Protein AF-A0A0F9XW32-F1 (afdb_monomer)

Secondary structure (DSSP, 8-state):
-----HHHHHHHHHHHHHHHHHHHHHHHHHHHHHHHHHHHHHHHHHHHHHHHH-TTTT--HHHHHHHHHHHHHHHHHHIIIIIHHHSSHHHHHHHHHHHHHHHHHHHHHHHHHHHHHHSS-------------

pLDDT: mean 72.63, std 11.25, range [41.12, 90.44]

Organism: NCBI:txid412755

Radius of gyration: 33.76 Å; Cα contacts (8 Å, |Δi|>4): 22; chains: 1; bounding box: 73×35×110 Å

Structure (mmCIF, N/CA/C/O backbone):
data_AF-A0A0F9XW32-F1
#
_entry.id   AF-A0A0F9XW32-F1
#
loop_
_atom_site.group_PDB
_atom_site.id
_atom_site.type_symbol
_atom_site.label_atom_id
_atom_site.label_alt_id
_atom_site.label_comp_id
_atom_site.label_asym_id
_atom_site.label_entity_id
_atom_site.label_seq_id
_atom_site.pdbx_PDB_ins_code
_atom_site.Cartn_x
_atom_site.Cartn_y
_atom_site.Cartn_z
_atom_site.occupancy
_atom_site.B_iso_or_equiv
_atom_site.auth_seq_id
_atom_site.auth_comp_id
_atom_site.auth_asym_id
_atom_site.auth_atom_id
_atom_site.pdbx_PDB_model_num
ATOM 1 N N . MET A 1 1 ? -41.752 26.031 8.077 1.00 42.25 1 MET A N 1
ATOM 2 C CA . MET A 1 1 ? -41.279 25.087 9.115 1.00 42.25 1 MET A CA 1
ATOM 3 C C . MET A 1 1 ? -40.324 24.088 8.472 1.00 42.25 1 MET A C 1
ATOM 5 O O . MET A 1 1 ? -40.770 23.278 7.675 1.00 42.25 1 MET A O 1
ATOM 9 N N . PHE A 1 2 ? -39.023 24.165 8.766 1.00 60.47 2 PHE A N 1
ATOM 10 C CA . PHE A 1 2 ? -38.031 23.187 8.301 1.00 60.47 2 PHE A CA 1
ATOM 11 C C . PHE A 1 2 ? -37.791 22.152 9.398 1.00 60.47 2 PHE A C 1
ATOM 13 O O . PHE A 1 2 ? -36.971 22.357 10.291 1.00 60.47 2 PHE A O 1
ATOM 20 N N . SER A 1 3 ? -38.522 21.041 9.340 1.00 61.03 3 SER A N 1
ATOM 21 C CA . SER A 1 3 ? -38.246 19.893 10.198 1.00 61.03 3 SER A CA 1
ATOM 22 C C . SER A 1 3 ? -37.058 19.130 9.604 1.00 61.03 3 SER A C 1
ATOM 24 O O . SER A 1 3 ? -37.210 18.346 8.670 1.00 61.03 3 SER A O 1
ATOM 26 N N . LYS A 1 4 ? -35.838 19.425 10.072 1.00 59.16 4 LYS A N 1
ATOM 27 C CA . LYS A 1 4 ? -34.640 18.658 9.697 1.00 59.16 4 LYS A CA 1
ATOM 28 C C . LYS A 1 4 ? -34.742 17.268 10.326 1.00 59.16 4 LYS A C 1
ATOM 30 O O . LYS A 1 4 ? -34.543 17.109 11.530 1.00 59.16 4 LYS A O 1
ATOM 35 N N . ASN A 1 5 ? -35.064 16.273 9.506 1.00 57.41 5 ASN A N 1
ATOM 36 C CA . ASN A 1 5 ? -35.024 14.869 9.888 1.00 57.41 5 ASN A CA 1
ATOM 37 C C . ASN A 1 5 ? -33.563 14.480 10.179 1.00 57.41 5 ASN A C 1
ATOM 39 O O . ASN A 1 5 ? -32.713 14.541 9.301 1.00 57.41 5 ASN A O 1
ATOM 43 N N . LYS A 1 6 ? -33.254 14.139 11.433 1.00 57.28 6 LYS A N 1
ATOM 44 C CA . LYS A 1 6 ? -31.892 13.816 11.896 1.00 57.28 6 LYS A CA 1
ATOM 45 C C . LYS A 1 6 ? -31.495 12.360 11.598 1.00 57.28 6 LYS A C 1
ATOM 47 O O . LYS A 1 6 ? -30.333 11.997 11.755 1.00 57.28 6 LYS A O 1
ATOM 52 N N . ASN A 1 7 ? -32.449 11.522 11.177 1.00 59.78 7 ASN A N 1
ATOM 53 C CA . ASN A 1 7 ? -32.191 10.122 10.827 1.00 59.78 7 ASN A CA 1
ATOM 54 C C . ASN A 1 7 ? -31.639 9.961 9.407 1.00 59.78 7 ASN A C 1
ATOM 56 O O . ASN A 1 7 ? -30.858 9.042 9.178 1.00 59.78 7 ASN A O 1
ATOM 60 N N . THR A 1 8 ? -31.959 10.872 8.480 1.00 59.69 8 THR A N 1
ATOM 61 C CA . THR A 1 8 ? -31.375 10.844 7.129 1.00 59.69 8 THR A CA 1
ATOM 62 C C . THR A 1 8 ? -29.868 11.067 7.175 1.00 59.69 8 THR A C 1
ATOM 64 O O . THR A 1 8 ? -29.148 10.330 6.524 1.00 59.69 8 THR A O 1
ATOM 67 N N . SER A 1 9 ? -29.363 11.975 8.020 1.00 62.56 9 SER A N 1
ATOM 68 C CA . SER A 1 9 ? -27.917 12.217 8.133 1.00 62.56 9 SER A CA 1
ATOM 69 C C . SER A 1 9 ? -27.132 11.041 8.719 1.00 62.56 9 SER A C 1
ATOM 71 O O . SER A 1 9 ? -25.965 10.886 8.390 1.00 62.56 9 SER A O 1
ATOM 73 N N . LYS A 1 10 ? -27.739 10.223 9.595 1.00 62.88 10 LYS A N 1
ATOM 74 C CA . LYS A 1 10 ? -27.080 9.027 10.154 1.00 62.88 10 LYS A CA 1
ATOM 75 C C . LYS A 1 10 ? -26.982 7.901 9.124 1.00 62.88 10 LYS A C 1
ATOM 77 O O . LYS A 1 10 ? -25.908 7.332 8.972 1.00 62.88 10 LYS A O 1
ATOM 82 N N . LEU A 1 11 ? -28.080 7.628 8.413 1.00 63.69 11 LEU A N 1
ATOM 83 C CA . LEU A 1 11 ? -28.112 6.658 7.313 1.00 63.69 11 LEU A CA 1
ATOM 84 C C . LEU A 1 11 ? -27.145 7.055 6.188 1.00 63.69 11 LEU A C 1
ATOM 86 O O . LEU A 1 11 ? -26.404 6.213 5.691 1.00 63.69 11 LEU A O 1
ATOM 90 N N . ASP A 1 12 ? -27.098 8.344 5.851 1.00 70.38 12 ASP A N 1
ATOM 91 C CA . ASP A 1 12 ? -26.214 8.877 4.811 1.00 70.38 12 ASP A CA 1
ATOM 92 C C . ASP A 1 12 ? -24.730 8.778 5.213 1.00 70.38 12 ASP A C 1
ATOM 94 O O . ASP A 1 12 ? -23.892 8.423 4.387 1.00 70.38 12 ASP A O 1
ATOM 98 N N . LEU A 1 13 ? -24.398 8.979 6.501 1.00 73.69 13 LEU A N 1
ATOM 99 C CA . LEU A 1 13 ? -23.035 8.790 7.023 1.00 73.69 13 LEU A CA 1
ATOM 100 C C . LEU 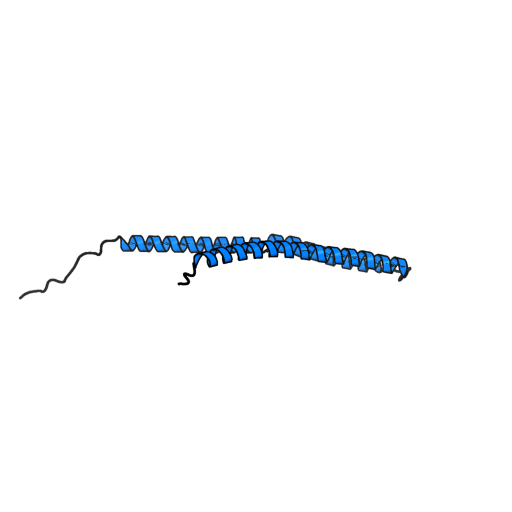A 1 13 ? -22.574 7.331 6.914 1.00 73.69 13 LEU A C 1
ATOM 102 O O . LEU A 1 13 ? -21.451 7.060 6.491 1.00 73.69 13 LEU A O 1
ATOM 106 N N . GLU A 1 14 ? -23.447 6.394 7.284 1.00 70.06 14 GLU A N 1
ATOM 107 C CA . GLU A 1 14 ? -23.152 4.960 7.266 1.00 70.06 14 GLU A CA 1
ATOM 108 C C . GLU A 1 14 ? -22.983 4.452 5.822 1.00 70.06 14 GLU A C 1
ATOM 110 O O . GLU A 1 14 ? -22.042 3.716 5.512 1.00 70.06 14 GLU A O 1
ATOM 115 N N . GLN A 1 15 ? -23.820 4.928 4.893 1.00 66.31 15 GLN A N 1
ATOM 116 C CA . GLN A 1 15 ? -23.668 4.655 3.460 1.00 66.31 15 GLN A CA 1
ATOM 117 C C . GLN A 1 15 ? -22.390 5.277 2.882 1.00 66.31 15 GLN A C 1
ATOM 119 O O . GLN A 1 15 ? -21.685 4.620 2.108 1.00 66.31 15 GLN A O 1
ATOM 124 N N . HIS A 1 16 ? -22.051 6.504 3.284 1.00 71.56 16 HIS A N 1
ATOM 125 C CA . HIS A 1 16 ? -20.799 7.155 2.902 1.00 71.56 16 HIS A CA 1
ATOM 126 C C . HIS A 1 16 ? -19.579 6.349 3.353 1.00 71.56 16 HIS A C 1
ATOM 128 O O . HIS A 1 16 ? -18.678 6.110 2.546 1.00 71.56 16 HIS A O 1
ATOM 134 N N . GLU A 1 17 ? -19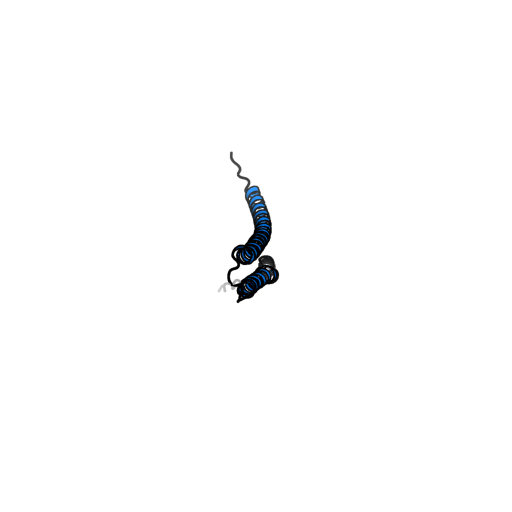.557 5.866 4.597 1.00 72.44 17 GLU A N 1
ATOM 135 C CA . GLU A 1 17 ? -18.464 5.026 5.091 1.00 72.44 17 GLU A CA 1
ATOM 136 C C . GLU A 1 17 ? -18.359 3.712 4.307 1.00 72.44 17 GLU A C 1
ATOM 138 O O . GLU A 1 17 ? -17.258 3.305 3.919 1.00 72.44 17 GLU A O 1
ATOM 143 N N . LEU A 1 18 ? -19.476 3.039 4.020 1.00 72.75 18 LEU A N 1
ATOM 144 C CA . LEU A 1 18 ? -19.479 1.806 3.223 1.00 72.75 18 LEU A CA 1
ATOM 145 C C . LEU A 1 18 ? -18.900 2.032 1.817 1.00 72.75 18 LEU A C 1
ATOM 147 O O . LEU A 1 18 ? -18.052 1.251 1.364 1.00 72.75 18 LEU A O 1
ATOM 151 N N . LEU A 1 19 ? -19.286 3.127 1.157 1.00 74.75 19 LEU A N 1
ATOM 152 C CA . LEU A 1 19 ? -18.764 3.510 -0.157 1.00 74.75 19 LEU A CA 1
ATOM 153 C C . LEU A 1 19 ? -17.277 3.871 -0.102 1.00 74.75 19 LEU A C 1
ATOM 155 O O . LEU A 1 19 ? -16.499 3.419 -0.948 1.00 74.75 19 LEU A O 1
ATOM 159 N N . GLU A 1 20 ? -16.845 4.631 0.902 1.00 74.69 20 GLU A N 1
ATOM 160 C CA . GLU A 1 20 ? -15.446 5.034 1.044 1.00 74.69 20 GLU A CA 1
ATOM 161 C C . GLU A 1 20 ? -14.535 3.816 1.274 1.00 74.69 20 GLU A C 1
ATOM 163 O O . GLU A 1 20 ? -13.427 3.722 0.731 1.00 74.69 20 GLU A O 1
ATOM 1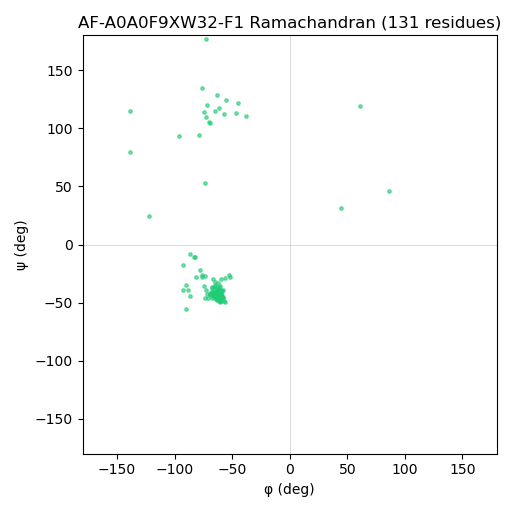68 N N . ASN A 1 21 ? -15.033 2.826 2.014 1.00 72.12 21 ASN A N 1
ATOM 169 C CA . ASN A 1 21 ? -14.348 1.559 2.247 1.00 72.12 21 ASN A CA 1
ATOM 170 C C . ASN A 1 21 ? -14.267 0.694 0.985 1.00 72.12 21 ASN A C 1
ATOM 172 O O . ASN A 1 21 ? -13.201 0.144 0.682 1.00 72.12 21 ASN A O 1
ATOM 176 N N . ALA A 1 22 ? -15.347 0.621 0.204 1.00 73.00 22 ALA A N 1
ATOM 177 C CA . ALA A 1 22 ? -15.331 -0.040 -1.098 1.00 73.00 22 ALA A CA 1
ATOM 178 C C . ALA A 1 22 ? -14.309 0.623 -2.043 1.00 73.00 22 ALA A C 1
ATOM 180 O O . ALA A 1 22 ? -13.486 -0.057 -2.665 1.00 73.00 22 ALA A O 1
ATOM 181 N N . GLN A 1 23 ? -14.271 1.958 -2.077 1.00 72.38 23 GLN A N 1
ATOM 182 C CA . GLN A 1 23 ? -13.306 2.714 -2.875 1.00 72.38 23 GLN A CA 1
ATOM 183 C C . GLN A 1 23 ? -11.856 2.528 -2.408 1.00 72.38 23 GLN A C 1
ATOM 185 O O . GLN A 1 23 ? -10.947 2.482 -3.245 1.00 72.38 23 GLN A O 1
ATOM 190 N N . LYS A 1 24 ? -11.602 2.422 -1.098 1.00 71.94 24 LYS A N 1
ATOM 191 C CA . LYS A 1 24 ? -10.261 2.140 -0.551 1.00 71.94 24 LYS A CA 1
ATOM 192 C C . LYS A 1 24 ? -9.743 0.785 -1.033 1.00 71.94 24 LYS A C 1
ATOM 194 O O . LYS A 1 24 ? -8.618 0.716 -1.534 1.00 71.94 24 LYS A O 1
ATOM 199 N N . ARG A 1 25 ? -10.585 -0.256 -1.017 1.00 68.81 25 ARG A N 1
ATOM 200 C CA . ARG A 1 25 ? -10.226 -1.585 -1.549 1.00 68.81 25 ARG A CA 1
ATOM 201 C C . ARG A 1 25 ? -9.901 -1.552 -3.046 1.00 68.81 25 ARG A C 1
ATOM 203 O O . ARG A 1 25 ? -8.949 -2.196 -3.485 1.00 68.81 25 ARG A O 1
ATOM 210 N N . VAL A 1 26 ? -10.644 -0.773 -3.836 1.00 73.62 26 VAL A N 1
ATOM 211 C CA . VAL A 1 26 ? -10.380 -0.615 -5.279 1.00 73.62 26 VAL A CA 1
ATOM 212 C C . VAL A 1 26 ? -9.079 0.157 -5.536 1.00 73.62 26 VAL A C 1
ATOM 214 O O . VAL A 1 26 ? -8.278 -0.253 -6.379 1.00 73.62 26 VAL A O 1
ATOM 217 N N . ARG A 1 27 ? -8.814 1.236 -4.786 1.00 70.81 27 ARG A N 1
ATOM 218 C CA . ARG A 1 27 ? -7.577 2.029 -4.915 1.00 70.81 27 ARG A CA 1
ATOM 219 C C . ARG A 1 27 ? -6.321 1.222 -4.587 1.00 70.81 27 ARG A C 1
ATOM 221 O O . ARG A 1 27 ? -5.320 1.358 -5.289 1.00 70.81 27 ARG A O 1
ATOM 228 N N . GLN A 1 28 ? -6.381 0.352 -3.581 1.00 66.38 28 GLN A N 1
ATOM 229 C CA . GLN A 1 28 ? -5.266 -0.535 -3.235 1.00 66.38 28 GLN A CA 1
ATOM 230 C C . GLN A 1 28 ? -4.940 -1.521 -4.363 1.00 66.38 28 GLN A C 1
ATOM 232 O O . GLN A 1 28 ? -3.774 -1.647 -4.740 1.00 66.38 28 GLN A O 1
ATOM 237 N N . LYS A 1 29 ? -5.959 -2.145 -4.971 1.00 69.44 29 LYS A N 1
ATOM 238 C CA . LYS A 1 29 ? -5.770 -3.009 -6.149 1.00 69.44 29 LYS A CA 1
ATOM 239 C C . LYS A 1 29 ? -5.158 -2.227 -7.311 1.00 69.44 29 LYS A C 1
ATOM 241 O O . LYS A 1 29 ? -4.178 -2.668 -7.900 1.00 69.44 29 LYS A O 1
ATOM 246 N N . LYS A 1 30 ? -5.680 -1.030 -7.597 1.00 72.81 30 LYS A N 1
ATOM 247 C CA . LYS A 1 30 ? -5.205 -0.181 -8.701 1.00 72.81 30 LYS A CA 1
ATOM 248 C C . LYS A 1 30 ? -3.728 0.204 -8.550 1.00 72.81 30 LYS A C 1
ATOM 250 O O . LYS A 1 30 ? -2.987 0.140 -9.525 1.00 72.81 30 LYS A O 1
ATOM 255 N N . ARG A 1 31 ? -3.280 0.529 -7.331 1.00 72.94 31 ARG A N 1
ATOM 256 C CA . ARG A 1 31 ? -1.879 0.881 -7.048 1.00 72.94 31 ARG A CA 1
ATOM 257 C C . ARG A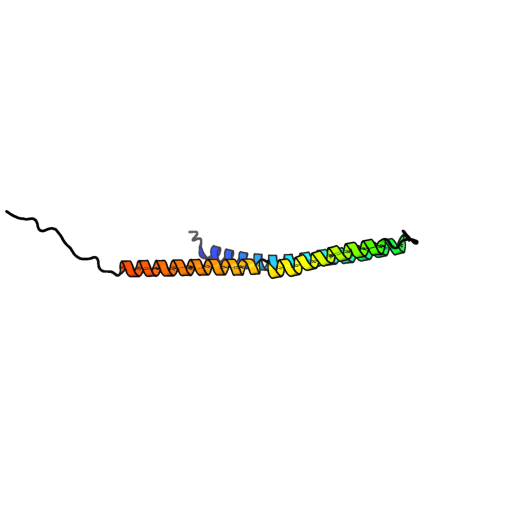 1 31 ? -0.910 -0.269 -7.348 1.00 72.94 31 ARG A C 1
ATOM 259 O O . ARG A 1 31 ? 0.161 -0.000 -7.885 1.00 72.94 31 ARG A O 1
ATOM 266 N N . LEU A 1 32 ? -1.289 -1.517 -7.058 1.00 71.50 32 LEU A N 1
ATOM 267 C CA . LEU A 1 32 ? -0.491 -2.699 -7.413 1.00 71.50 32 LEU A CA 1
ATOM 268 C C . LEU A 1 32 ? -0.319 -2.811 -8.938 1.00 71.50 32 LEU A C 1
ATOM 270 O O . LEU A 1 32 ? 0.801 -2.947 -9.424 1.00 71.50 32 LEU A O 1
ATOM 274 N N . TYR A 1 33 ? -1.416 -2.686 -9.693 1.00 74.94 33 TYR A N 1
ATOM 275 C CA . TYR A 1 33 ? -1.371 -2.758 -11.158 1.00 74.94 33 TYR A CA 1
ATOM 276 C C . TYR A 1 33 ? -0.524 -1.641 -11.771 1.00 74.94 33 TYR A C 1
ATOM 278 O O . TYR A 1 33 ? 0.228 -1.901 -12.704 1.00 74.94 33 TYR A O 1
ATOM 286 N N . THR A 1 34 ? -0.580 -0.419 -11.236 1.00 76.94 34 THR A N 1
ATOM 287 C CA . THR A 1 34 ? 0.275 0.679 -11.715 1.00 76.94 34 THR A CA 1
ATOM 288 C C . THR A 1 34 ? 1.762 0.351 -11.568 1.00 76.94 34 THR A C 1
ATOM 290 O O . THR A 1 34 ? 2.517 0.555 -12.513 1.00 76.94 34 THR A O 1
ATOM 293 N N . HIS A 1 35 ? 2.187 -0.204 -10.428 1.00 78.88 35 HIS A N 1
ATOM 294 C CA . HIS A 1 35 ? 3.592 -0.580 -10.224 1.00 78.88 35 HIS A CA 1
ATOM 295 C C . HIS A 1 35 ? 4.006 -1.747 -11.127 1.00 78.88 35 HIS A C 1
ATOM 297 O O . HIS A 1 35 ? 5.108 -1.732 -11.668 1.00 78.88 35 HIS A O 1
ATOM 303 N N . PHE A 1 36 ? 3.112 -2.715 -11.354 1.00 79.38 36 PHE A N 1
ATOM 304 C CA . PHE A 1 36 ? 3.345 -3.794 -12.315 1.00 79.38 36 PHE A CA 1
ATOM 305 C C . PHE A 1 36 ? 3.549 -3.269 -13.739 1.00 79.38 36 PHE A C 1
ATOM 307 O O . PHE A 1 36 ? 4.505 -3.660 -14.399 1.00 79.38 36 PHE A O 1
ATOM 314 N N . VAL A 1 37 ? 2.701 -2.343 -14.197 1.00 82.69 37 VAL A N 1
ATOM 315 C CA . VAL A 1 37 ? 2.818 -1.740 -15.534 1.00 82.69 37 VAL A CA 1
ATOM 316 C C . VAL A 1 37 ? 4.123 -0.953 -15.670 1.00 82.69 37 VAL A C 1
ATOM 318 O O . VAL A 1 37 ? 4.826 -1.120 -16.662 1.00 82.69 37 VAL A O 1
ATOM 321 N N . VAL A 1 38 ? 4.498 -0.153 -14.666 1.00 82.00 38 VAL A N 1
ATOM 322 C CA . VAL A 1 38 ? 5.779 0.579 -14.663 1.00 82.00 38 VAL A CA 1
ATOM 323 C C . VAL A 1 38 ? 6.972 -0.382 -14.682 1.00 82.00 38 VAL A C 1
ATOM 325 O O . VAL A 1 38 ? 7.928 -0.146 -15.417 1.00 82.00 38 VAL A O 1
ATOM 328 N N . PHE A 1 39 ? 6.912 -1.486 -13.932 1.00 81.19 39 PHE A N 1
ATOM 329 C CA . PHE A 1 39 ? 7.945 -2.524 -13.956 1.00 81.19 39 PHE A CA 1
ATOM 330 C C . PHE A 1 39 ? 8.082 -3.166 -15.343 1.00 81.19 39 PHE A C 1
ATOM 332 O O . PHE A 1 39 ? 9.195 -3.303 -15.848 1.00 81.19 39 PHE A O 1
ATOM 339 N N . LEU A 1 40 ? 6.958 -3.502 -15.980 1.00 83.00 40 LEU A N 1
ATOM 340 C CA . LEU A 1 40 ? 6.919 -4.107 -17.313 1.00 83.00 40 LEU A CA 1
ATOM 341 C C . LEU A 1 40 ? 7.503 -3.160 -18.370 1.00 83.00 40 LEU A C 1
ATOM 343 O O . LEU A 1 40 ? 8.380 -3.553 -19.137 1.00 83.00 40 LEU A O 1
ATOM 347 N N . VAL A 1 41 ? 7.084 -1.892 -18.354 1.00 86.56 41 VAL A N 1
ATOM 348 C CA . VAL A 1 41 ? 7.607 -0.855 -19.255 1.00 86.56 41 VAL A CA 1
ATOM 349 C C . VAL A 1 41 ? 9.101 -0.624 -19.014 1.00 86.56 41 VAL A C 1
ATOM 351 O O . VAL A 1 41 ? 9.868 -0.599 -19.973 1.00 86.56 41 VAL A O 1
ATOM 354 N N . GLY A 1 42 ? 9.542 -0.526 -17.756 1.00 82.25 42 GLY A N 1
ATOM 355 C CA . GLY A 1 42 ? 10.957 -0.358 -17.408 1.00 82.25 42 GLY A CA 1
ATOM 356 C C . GLY A 1 42 ? 11.829 -1.544 -17.834 1.00 82.25 42 GLY A C 1
ATOM 357 O O . GLY A 1 42 ? 12.928 -1.347 -18.351 1.00 82.25 42 GLY A O 1
ATOM 358 N N . SER A 1 43 ? 11.323 -2.773 -17.695 1.00 78.12 43 SER A N 1
ATOM 359 C CA . SER A 1 43 ? 12.011 -3.986 -18.149 1.00 78.12 43 SER A CA 1
ATOM 360 C C . SER A 1 43 ? 12.181 -4.007 -19.672 1.00 78.12 43 SER A C 1
ATOM 362 O O . SER A 1 43 ? 13.287 -4.232 -20.166 1.00 78.12 43 SER A O 1
ATOM 364 N N . VAL A 1 44 ? 11.123 -3.684 -20.424 1.00 83.06 44 VAL A N 1
ATOM 365 C CA . VAL A 1 44 ? 11.191 -3.566 -21.891 1.00 83.06 44 VAL A CA 1
ATOM 366 C C . VAL A 1 44 ? 12.167 -2.460 -22.306 1.00 83.06 44 VAL A C 1
ATOM 368 O O . VAL A 1 44 ? 12.965 -2.663 -23.221 1.00 83.06 44 VAL A O 1
ATOM 371 N N . PHE A 1 45 ? 12.167 -1.321 -21.609 1.00 83.75 45 PHE A N 1
ATOM 372 C CA . PHE A 1 45 ? 13.074 -0.206 -21.889 1.00 83.75 45 PHE A CA 1
ATOM 373 C C . PHE A 1 45 ? 14.551 -0.581 -21.678 1.00 83.75 45 PHE A C 1
ATOM 375 O O . PHE A 1 45 ? 15.389 -0.271 -22.523 1.00 83.75 45 PHE A O 1
ATOM 382 N N . LEU A 1 46 ? 14.869 -1.319 -20.608 1.00 77.50 46 LEU A N 1
ATOM 383 C CA . LEU A 1 46 ? 16.218 -1.844 -20.344 1.00 77.50 46 LEU A CA 1
ATOM 384 C C . LEU A 1 46 ? 16.700 -2.797 -21.448 1.00 77.50 46 LEU A C 1
ATOM 386 O O . LEU A 1 46 ? 17.845 -2.703 -21.895 1.00 77.50 46 LEU A O 1
ATOM 390 N N . VAL A 1 47 ? 15.826 -3.689 -21.924 1.00 75.88 47 VAL A N 1
ATOM 391 C CA . VAL A 1 47 ? 16.145 -4.611 -23.027 1.00 75.88 47 VAL A CA 1
ATOM 392 C C . VAL A 1 47 ? 16.362 -3.851 -24.337 1.00 75.88 47 VAL A C 1
ATOM 394 O O . VAL A 1 47 ? 17.307 -4.153 -25.070 1.00 75.88 47 VAL A O 1
ATOM 397 N N . LEU A 1 48 ? 15.524 -2.851 -24.628 1.00 79.75 48 LEU A N 1
ATOM 398 C CA . LEU A 1 48 ? 15.658 -2.009 -25.819 1.00 79.75 48 LEU A CA 1
ATOM 399 C C . LEU A 1 48 ? 16.963 -1.212 -25.806 1.00 79.75 48 LEU A C 1
ATOM 401 O O . LEU A 1 48 ? 17.660 -1.207 -26.818 1.00 79.75 48 LEU A O 1
ATOM 405 N N . ILE A 1 49 ? 17.329 -0.607 -24.670 1.00 76.19 49 ILE A N 1
ATOM 406 C CA . ILE A 1 49 ? 18.606 0.101 -24.519 1.00 76.19 49 ILE A CA 1
ATOM 407 C C . ILE A 1 49 ? 19.771 -0.837 -24.830 1.00 76.19 49 ILE A C 1
ATOM 409 O O . ILE A 1 49 ? 20.626 -0.505 -25.647 1.00 76.19 49 ILE A O 1
ATOM 413 N N . ASN A 1 50 ? 19.779 -2.033 -24.245 1.00 71.88 50 ASN A N 1
ATOM 414 C CA . ASN A 1 50 ? 20.866 -2.980 -24.463 1.00 71.88 50 ASN A CA 1
ATOM 415 C C . ASN A 1 50 ? 20.951 -3.448 -25.932 1.00 71.88 50 ASN A C 1
ATOM 417 O O . ASN A 1 50 ? 22.034 -3.509 -26.515 1.00 71.88 50 ASN A O 1
ATOM 421 N N . LYS A 1 51 ? 19.803 -3.722 -26.568 1.00 70.19 51 LYS A N 1
ATOM 422 C CA . LYS A 1 51 ? 19.742 -4.224 -27.950 1.00 70.19 51 LYS A CA 1
ATOM 423 C C . LYS A 1 51 ? 20.041 -3.149 -29.004 1.00 70.19 51 LYS A C 1
ATOM 425 O O . LYS A 1 51 ? 20.647 -3.471 -30.023 1.00 70.19 51 LYS A O 1
ATOM 430 N N . ILE A 1 52 ? 19.615 -1.904 -28.779 1.00 69.12 52 ILE A N 1
ATOM 431 C CA . ILE A 1 52 ? 19.761 -0.795 -29.739 1.00 69.12 52 ILE A CA 1
ATOM 432 C C . ILE A 1 52 ? 21.116 -0.103 -29.581 1.00 69.12 52 ILE A C 1
ATOM 434 O O . ILE A 1 52 ? 21.780 0.154 -30.581 1.00 69.12 52 ILE A O 1
ATOM 438 N N . LEU A 1 53 ? 21.550 0.176 -28.347 1.00 66.75 53 LEU A N 1
ATOM 439 C CA . LEU A 1 53 ? 22.791 0.919 -28.101 1.00 66.75 53 LEU A CA 1
ATOM 440 C C . LEU A 1 53 ? 24.041 0.027 -28.058 1.00 66.75 53 LEU A C 1
ATOM 442 O O . LEU A 1 53 ? 25.140 0.569 -27.995 1.00 66.75 53 LEU A O 1
ATOM 446 N N . LYS A 1 54 ? 23.900 -1.314 -28.082 1.00 64.75 54 LYS A N 1
ATOM 447 C CA . LYS A 1 54 ? 25.006 -2.296 -27.949 1.00 64.75 54 LYS A CA 1
ATOM 448 C C . LYS A 1 54 ? 25.993 -1.945 -26.822 1.00 64.75 54 LYS A C 1
ATOM 450 O O . LYS A 1 54 ? 27.191 -2.208 -26.912 1.00 64.75 54 LYS A O 1
ATOM 455 N N . TYR A 1 55 ? 25.493 -1.314 -25.764 1.00 58.91 55 TYR A N 1
ATOM 456 C CA . TYR A 1 55 ? 26.320 -0.795 -24.686 1.00 58.91 55 TYR A CA 1
ATOM 457 C C . TYR A 1 55 ? 26.804 -1.973 -23.833 1.00 58.91 55 TYR A C 1
ATOM 459 O O . TYR A 1 55 ? 25.992 -2.634 -23.191 1.00 58.91 55 TYR A O 1
ATOM 467 N N . GLY A 1 56 ? 28.112 -2.245 -23.829 1.00 56.28 56 GLY A N 1
ATOM 468 C CA . GLY A 1 56 ? 28.702 -3.335 -23.043 1.00 56.28 56 GLY A CA 1
ATOM 469 C C . GLY A 1 56 ? 28.706 -4.706 -23.731 1.00 56.28 56 GLY A C 1
ATOM 470 O O . GLY A 1 56 ? 28.385 -5.699 -23.091 1.00 56.28 56 GLY A O 1
ATOM 471 N N . GLN A 1 57 ? 29.101 -4.792 -25.009 1.00 58.31 57 GLN A N 1
ATOM 472 C CA . GLN A 1 57 ? 29.288 -6.080 -25.709 1.00 58.31 57 GLN A CA 1
ATOM 473 C C . GLN A 1 57 ? 30.209 -7.076 -24.978 1.00 58.31 57 GLN A C 1
ATOM 475 O O . GLN A 1 57 ? 30.049 -8.278 -25.161 1.00 58.31 57 GLN A O 1
ATOM 480 N N . GLU A 1 58 ? 31.135 -6.598 -24.144 1.00 63.12 58 GLU A N 1
ATOM 481 C CA . GLU A 1 58 ? 32.043 -7.453 -23.365 1.00 63.12 58 GLU A CA 1
ATOM 482 C C . GLU A 1 58 ? 31.523 -7.779 -21.955 1.00 63.12 58 GLU A C 1
ATOM 484 O O . GLU A 1 58 ? 31.980 -8.733 -21.330 1.00 63.12 58 GLU A O 1
ATOM 489 N N . TYR A 1 59 ? 30.555 -7.014 -21.436 1.00 65.38 59 TYR A N 1
ATOM 490 C CA . TYR A 1 59 ? 30.075 -7.168 -20.064 1.00 65.38 59 TYR A CA 1
ATOM 491 C C . TYR A 1 59 ? 28.554 -7.043 -19.988 1.00 65.38 59 TYR A C 1
ATOM 493 O O . TYR A 1 59 ? 27.984 -5.975 -20.203 1.00 65.38 59 TYR A O 1
ATOM 501 N N . ASN A 1 60 ? 27.894 -8.138 -19.607 1.00 72.31 60 ASN A N 1
ATOM 502 C CA . ASN A 1 60 ? 26.437 -8.268 -19.522 1.00 72.31 60 ASN A CA 1
ATOM 503 C C . ASN A 1 60 ? 25.827 -7.511 -18.318 1.00 72.31 60 ASN A C 1
ATOM 505 O O . ASN A 1 60 ? 25.076 -8.078 -17.523 1.00 72.31 60 ASN A O 1
ATOM 509 N N . TRP A 1 61 ? 26.129 -6.221 -18.163 1.00 76.00 61 TRP A N 1
ATOM 510 C CA . TRP A 1 61 ? 25.654 -5.369 -17.063 1.00 76.00 61 TRP A CA 1
ATOM 511 C C . TRP A 1 61 ? 24.121 -5.324 -16.954 1.00 76.00 61 TRP A C 1
ATOM 513 O O . TRP A 1 61 ? 23.575 -5.185 -15.860 1.00 76.00 61 TRP A O 1
ATOM 523 N N . PHE A 1 62 ? 23.415 -5.507 -18.074 1.00 74.56 62 PHE A N 1
ATOM 524 C CA . PHE A 1 62 ? 21.956 -5.565 -18.111 1.00 74.56 62 PHE A CA 1
ATOM 525 C C . PHE A 1 62 ? 21.388 -6.709 -17.254 1.00 74.56 62 PHE A C 1
ATOM 527 O O . PHE A 1 62 ? 20.291 -6.570 -16.721 1.00 74.56 62 PHE A O 1
ATOM 534 N N . ILE A 1 63 ? 22.122 -7.818 -17.083 1.00 77.44 63 ILE A N 1
A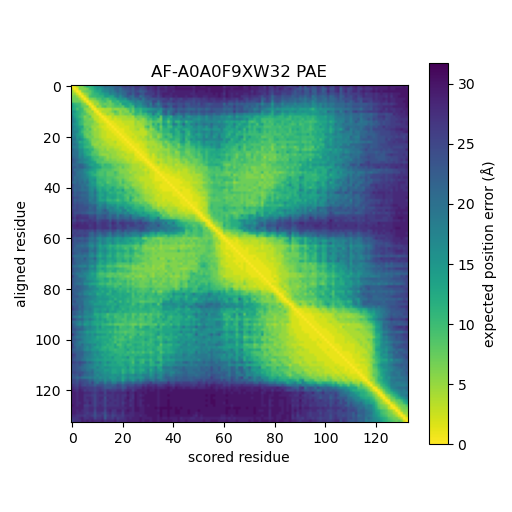TOM 535 C CA . ILE A 1 63 ? 21.701 -8.942 -16.233 1.00 77.44 63 ILE A CA 1
ATOM 536 C C . ILE A 1 63 ? 21.642 -8.484 -14.780 1.00 77.44 63 ILE A C 1
ATOM 538 O O . ILE A 1 63 ? 20.664 -8.761 -14.091 1.00 77.44 63 ILE A O 1
ATOM 542 N N . TRP A 1 64 ? 22.643 -7.729 -14.327 1.00 81.62 64 TRP A N 1
ATOM 543 C CA . TRP A 1 64 ? 22.660 -7.152 -12.985 1.00 81.62 64 TRP A CA 1
ATOM 544 C C . TRP A 1 64 ? 21.556 -6.113 -12.801 1.00 81.62 64 TRP A C 1
ATOM 546 O O . TRP A 1 64 ? 20.865 -6.138 -11.783 1.00 81.62 64 TRP A O 1
ATOM 556 N N . ALA A 1 65 ? 21.325 -5.264 -13.807 1.00 80.69 65 ALA A N 1
ATOM 557 C CA . ALA A 1 65 ? 20.233 -4.295 -13.784 1.00 80.69 65 ALA A CA 1
ATOM 558 C C . ALA A 1 65 ? 18.863 -4.987 -13.684 1.00 80.69 65 ALA A C 1
ATOM 560 O O . ALA A 1 65 ? 18.079 -4.657 -12.798 1.00 80.69 65 ALA A O 1
ATOM 561 N N . ILE A 1 66 ? 18.593 -5.991 -14.527 1.00 80.19 66 ILE A N 1
ATOM 562 C CA . ILE A 1 66 ? 17.341 -6.763 -14.502 1.00 80.19 66 ILE A CA 1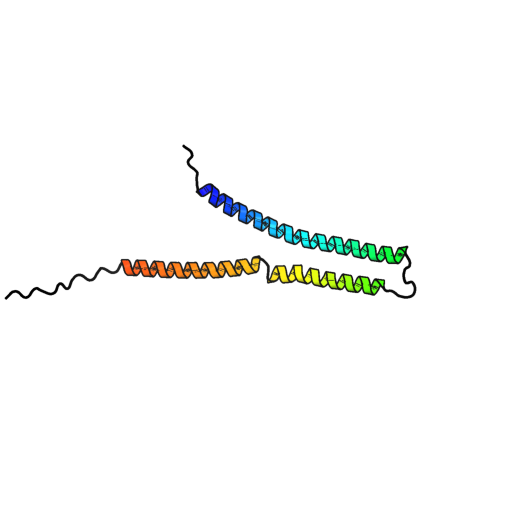
ATOM 563 C C . ILE A 1 66 ? 17.205 -7.542 -13.195 1.00 80.19 66 ILE A C 1
ATOM 565 O O . ILE A 1 66 ? 16.119 -7.562 -12.628 1.00 80.19 66 ILE A O 1
ATOM 569 N N . THR A 1 67 ? 18.281 -8.146 -12.690 1.00 84.31 67 THR A N 1
ATOM 570 C CA . THR A 1 67 ? 18.263 -8.907 -11.430 1.00 84.31 67 THR A CA 1
ATOM 571 C C . THR A 1 67 ? 17.915 -8.002 -10.253 1.00 84.31 67 THR A C 1
ATOM 573 O O . THR A 1 67 ? 17.027 -8.329 -9.467 1.00 84.31 67 THR A O 1
ATOM 576 N N . PHE A 1 68 ? 18.553 -6.832 -10.155 1.00 85.12 68 PHE A N 1
ATOM 577 C CA . PHE A 1 68 ? 18.244 -5.851 -9.116 1.00 85.12 68 PHE A CA 1
ATOM 578 C C . PHE A 1 68 ? 16.806 -5.329 -9.241 1.00 85.12 68 PHE A C 1
ATOM 580 O O . PHE A 1 68 ? 16.076 -5.253 -8.250 1.00 85.12 68 PHE A O 1
ATOM 587 N N . TRP A 1 69 ? 16.360 -5.038 -10.465 1.00 82.12 69 TRP A N 1
ATOM 588 C CA . TRP A 1 69 ? 14.998 -4.571 -10.722 1.00 82.12 69 TRP A CA 1
ATOM 589 C C . TRP A 1 69 ? 13.947 -5.633 -10.378 1.00 82.12 69 TRP A C 1
ATOM 591 O O . TRP A 1 69 ? 12.935 -5.331 -9.745 1.00 82.12 69 TRP A O 1
ATOM 601 N N . ALA A 1 70 ? 14.200 -6.891 -10.747 1.00 82.00 70 ALA A N 1
ATOM 602 C CA . ALA A 1 70 ? 13.350 -8.030 -10.425 1.00 82.00 70 ALA A CA 1
ATOM 603 C C . ALA A 1 70 ? 13.289 -8.270 -8.911 1.00 82.00 70 ALA A C 1
ATOM 605 O O . ALA A 1 70 ? 12.208 -8.510 -8.377 1.00 82.00 70 ALA A O 1
ATOM 606 N N . PHE A 1 71 ? 14.412 -8.135 -8.202 1.00 88.00 71 PHE A N 1
ATOM 607 C CA . PHE A 1 71 ? 14.459 -8.261 -6.747 1.00 88.00 71 PHE A CA 1
ATOM 608 C C . PHE A 1 71 ? 13.588 -7.208 -6.045 1.00 88.00 71 PHE A C 1
ATOM 610 O O . PHE A 1 71 ? 12.751 -7.555 -5.206 1.00 88.00 71 PHE A O 1
ATOM 617 N N . LEU A 1 72 ? 13.707 -5.933 -6.436 1.00 84.19 72 LEU A N 1
ATOM 618 C CA . LEU A 1 72 ? 12.846 -4.864 -5.915 1.00 84.19 72 LEU A CA 1
ATOM 619 C C . LEU A 1 72 ? 11.362 -5.124 -6.205 1.00 84.19 72 LEU A C 1
ATOM 621 O O . LEU A 1 72 ? 10.507 -4.879 -5.351 1.00 84.19 72 LEU A O 1
ATOM 625 N N . PHE A 1 73 ? 11.049 -5.651 -7.389 1.00 81.56 73 PHE A N 1
ATOM 626 C CA . PHE A 1 73 ? 9.681 -5.985 -7.770 1.00 81.56 73 PHE A CA 1
ATOM 627 C C . PHE A 1 73 ? 9.098 -7.128 -6.928 1.00 81.56 73 PHE A C 1
ATOM 629 O O . PHE A 1 73 ? 7.963 -7.026 -6.457 1.00 81.56 73 PHE A O 1
ATOM 636 N N . VAL A 1 74 ? 9.883 -8.176 -6.657 1.00 85.12 74 VAL A N 1
ATOM 637 C CA . VAL A 1 74 ? 9.483 -9.274 -5.764 1.00 85.12 74 VAL A CA 1
ATOM 638 C C . VAL A 1 74 ? 9.207 -8.748 -4.355 1.00 85.12 74 VAL A C 1
ATOM 640 O O . VAL A 1 74 ? 8.133 -9.017 -3.817 1.00 85.12 74 VAL A O 1
ATOM 643 N N . LEU A 1 75 ? 10.099 -7.933 -3.778 1.00 84.44 75 LEU A N 1
ATOM 644 C CA . LEU A 1 75 ? 9.863 -7.315 -2.464 1.00 84.44 75 LEU A CA 1
ATOM 645 C C . LEU A 1 75 ? 8.584 -6.467 -2.443 1.00 84.44 75 LEU A C 1
ATOM 647 O O . LEU A 1 75 ? 7.833 -6.499 -1.465 1.00 84.44 75 LEU A O 1
ATOM 651 N N . HIS A 1 76 ? 8.300 -5.737 -3.523 1.00 80.81 76 HIS A N 1
ATOM 652 C CA . HIS A 1 76 ? 7.079 -4.946 -3.637 1.00 80.81 76 HIS A CA 1
ATOM 653 C C . HIS A 1 76 ? 5.818 -5.821 -3.655 1.00 80.81 76 HIS A C 1
ATOM 655 O O . HIS A 1 76 ? 4.870 -5.531 -2.921 1.00 80.81 76 HIS A O 1
ATOM 661 N N . ILE A 1 77 ? 5.809 -6.905 -4.442 1.00 78.56 77 ILE A N 1
ATOM 662 C CA . ILE A 1 77 ? 4.692 -7.862 -4.460 1.00 78.56 77 ILE A CA 1
ATOM 663 C C . ILE A 1 77 ? 4.500 -8.470 -3.075 1.00 78.56 77 ILE A C 1
ATOM 665 O O . ILE A 1 77 ? 3.379 -8.475 -2.574 1.00 78.56 77 ILE A O 1
ATOM 669 N N . PHE A 1 78 ? 5.572 -8.950 -2.441 1.00 81.50 78 PHE A N 1
ATOM 670 C CA . PHE A 1 78 ? 5.498 -9.536 -1.104 1.00 81.50 78 PHE A CA 1
ATOM 671 C C . PHE A 1 78 ? 4.927 -8.534 -0.094 1.00 81.50 78 PHE A C 1
ATOM 673 O O . PHE A 1 78 ? 4.004 -8.878 0.638 1.00 81.50 78 PHE A O 1
ATOM 680 N N . ASN A 1 79 ? 5.376 -7.277 -0.099 1.00 73.12 79 ASN A N 1
ATOM 681 C CA . ASN A 1 79 ? 4.846 -6.256 0.805 1.00 73.12 79 ASN A CA 1
ATOM 682 C C . ASN A 1 79 ? 3.350 -5.979 0.546 1.00 73.12 79 ASN A C 1
ATOM 684 O O . ASN A 1 79 ? 2.531 -5.995 1.462 1.00 73.12 79 ASN A O 1
ATOM 688 N N . VAL A 1 80 ? 2.941 -5.798 -0.710 1.00 73.00 80 VAL A N 1
ATOM 689 C CA . VAL A 1 80 ? 1.533 -5.502 -1.021 1.00 73.00 80 VAL A CA 1
ATOM 690 C C . VAL A 1 80 ? 0.621 -6.729 -0.869 1.00 73.00 80 VAL A C 1
ATOM 692 O O . VAL A 1 80 ? -0.564 -6.565 -0.592 1.00 73.00 80 VAL A O 1
ATOM 695 N N . PHE A 1 81 ? 1.126 -7.952 -1.021 1.00 72.50 81 PHE A N 1
ATOM 696 C CA . PHE A 1 81 ? 0.309 -9.165 -0.935 1.00 72.50 81 PHE A CA 1
ATOM 697 C C . PHE A 1 81 ? 0.275 -9.763 0.475 1.00 72.50 81 PHE A C 1
ATOM 699 O O . PHE A 1 81 ? -0.781 -10.209 0.912 1.00 72.50 81 PHE A O 1
ATOM 706 N N . ILE A 1 82 ? 1.394 -9.760 1.206 1.00 70.62 82 ILE A N 1
ATOM 707 C CA . ILE A 1 82 ? 1.486 -10.321 2.564 1.00 70.62 82 ILE A CA 1
ATOM 708 C C . ILE A 1 82 ? 1.155 -9.266 3.609 1.00 70.62 82 ILE A C 1
ATOM 710 O O . ILE A 1 82 ? 0.220 -9.484 4.373 1.00 70.62 82 ILE A O 1
ATOM 714 N N . THR A 1 83 ? 1.832 -8.113 3.630 1.00 67.75 83 THR A N 1
ATOM 715 C CA . THR A 1 83 ? 1.579 -7.079 4.655 1.00 67.75 83 THR A CA 1
ATOM 716 C C . THR A 1 83 ? 0.129 -6.613 4.605 1.00 67.75 83 THR A C 1
ATOM 718 O O . THR A 1 83 ? -0.542 -6.511 5.626 1.00 67.75 83 THR A O 1
ATOM 721 N N . ASN A 1 84 ? -0.397 -6.415 3.400 1.00 64.31 84 ASN A N 1
ATOM 722 C CA . ASN A 1 84 ? -1.750 -5.905 3.196 1.00 64.31 84 ASN A CA 1
ATOM 723 C C . ASN A 1 84 ? -2.843 -6.973 3.408 1.00 64.31 84 ASN A C 1
ATOM 725 O O . ASN A 1 84 ? -3.987 -6.617 3.671 1.00 64.31 84 ASN A O 1
ATOM 729 N N . LYS A 1 85 ? -2.523 -8.274 3.313 1.00 64.56 85 LYS A N 1
ATOM 730 C CA . LYS A 1 85 ? -3.469 -9.368 3.615 1.00 64.56 85 LYS A CA 1
ATOM 731 C C . LYS A 1 85 ? -3.412 -9.796 5.084 1.00 64.56 85 LYS A C 1
ATOM 733 O O . LYS A 1 85 ? -4.441 -10.155 5.643 1.00 64.56 85 LYS A O 1
ATOM 738 N N . PHE A 1 86 ? -2.233 -9.765 5.703 1.00 61.75 86 PHE A N 1
ATOM 739 C CA . PHE A 1 86 ? -2.013 -10.214 7.080 1.00 61.75 86 PHE A CA 1
ATOM 740 C C . PHE A 1 86 ? -2.237 -9.102 8.115 1.00 61.75 86 PHE A C 1
ATOM 742 O O . PHE A 1 86 ? -2.843 -9.347 9.152 1.00 61.75 86 PHE A O 1
ATOM 749 N N . MET A 1 87 ? -1.811 -7.873 7.814 1.00 65.75 87 MET A N 1
ATOM 750 C CA . MET A 1 87 ? -1.922 -6.686 8.679 1.00 65.75 87 MET A CA 1
ATOM 751 C C . MET A 1 87 ? -2.694 -5.550 7.998 1.00 65.75 87 MET A C 1
ATOM 753 O O . MET A 1 87 ? -2.524 -4.372 8.298 1.00 65.75 87 MET A O 1
ATOM 757 N N . GLY A 1 88 ? -3.547 -5.909 7.041 1.00 69.56 88 GLY A N 1
ATOM 758 C CA . GLY A 1 88 ? -4.406 -4.958 6.359 1.00 69.56 88 GLY A CA 1
ATOM 759 C C . GLY A 1 88 ? -5.557 -4.460 7.224 1.00 69.56 88 GLY A C 1
ATOM 760 O O . GLY A 1 88 ? -5.828 -4.938 8.326 1.00 69.56 88 GLY A O 1
ATOM 761 N N . GLN A 1 89 ? -6.316 -3.541 6.636 1.00 66.62 89 GLN A N 1
ATOM 762 C CA . GLN A 1 89 ? -7.492 -2.907 7.231 1.00 66.62 89 GLN A CA 1
ATOM 763 C C . GLN A 1 89 ? -8.527 -3.913 7.780 1.00 66.62 89 GLN A C 1
ATOM 765 O O . GLN A 1 89 ? -9.243 -3.602 8.730 1.00 66.62 89 GLN A O 1
ATOM 770 N N . ASP A 1 90 ? -8.592 -5.120 7.213 1.00 71.38 90 ASP A N 1
ATOM 771 C CA . ASP A 1 90 ? -9.499 -6.188 7.645 1.00 71.38 90 ASP A CA 1
ATOM 772 C C . ASP A 1 90 ? -9.068 -6.827 8.971 1.00 71.38 90 ASP A C 1
ATOM 774 O O . ASP A 1 90 ? -9.907 -7.077 9.839 1.00 71.38 90 ASP A O 1
ATOM 778 N N . TRP A 1 91 ? -7.761 -7.017 9.176 1.00 77.81 91 TRP A N 1
ATOM 779 C CA . TRP A 1 91 ? -7.238 -7.484 10.457 1.00 77.81 91 TRP A CA 1
ATOM 780 C C . TRP A 1 91 ? -7.510 -6.443 11.545 1.00 77.81 91 TRP A C 1
ATOM 782 O O . TRP A 1 91 ? -8.083 -6.789 12.579 1.00 77.81 91 TRP A O 1
ATOM 792 N N . GLU A 1 92 ? -7.226 -5.161 11.284 1.00 79.25 92 GLU A N 1
ATOM 793 C CA . GLU A 1 92 ? -7.525 -4.085 12.238 1.00 79.25 92 GLU A CA 1
ATOM 794 C C . GLU A 1 92 ? -9.016 -3.988 12.583 1.00 79.25 92 GLU A C 1
ATOM 796 O O . GLU A 1 92 ? -9.370 -3.782 13.745 1.00 79.25 92 GLU A O 1
ATOM 801 N N . ARG A 1 93 ? -9.906 -4.133 11.591 1.00 77.69 93 ARG A N 1
ATOM 802 C CA . ARG A 1 93 ? -11.359 -4.160 11.821 1.00 77.69 93 ARG A CA 1
ATOM 803 C C . ARG A 1 93 ? -11.758 -5.307 12.729 1.00 77.69 93 ARG A C 1
ATOM 805 O O . ARG A 1 93 ? -12.463 -5.062 13.700 1.00 77.69 93 ARG A O 1
ATOM 812 N N . SER A 1 94 ? -11.239 -6.509 12.478 1.00 80.06 94 SER A N 1
ATOM 813 C CA . SER A 1 94 ? -11.530 -7.665 13.329 1.00 80.06 94 SER A CA 1
ATOM 814 C C . SER A 1 94 ? -11.079 -7.448 14.779 1.00 80.06 94 SER A C 1
ATOM 816 O O . SER A 1 94 ? -11.755 -7.874 15.713 1.00 80.06 94 SER A O 1
ATOM 818 N N . GLN A 1 95 ? -9.954 -6.754 14.989 1.00 80.88 95 GLN A N 1
ATOM 819 C CA . GLN A 1 95 ? -9.470 -6.431 16.331 1.00 80.88 95 GLN A CA 1
ATOM 820 C C . GLN A 1 95 ? -10.335 -5.355 16.995 1.00 80.88 95 GLN A C 1
ATOM 822 O O . GLN A 1 95 ? -10.689 -5.499 18.166 1.00 80.88 95 GLN A O 1
ATOM 827 N N . ARG A 1 96 ? -10.731 -4.309 16.256 1.00 81.25 96 ARG A N 1
ATOM 828 C CA . ARG A 1 96 ? -11.640 -3.269 16.764 1.00 81.25 96 ARG A CA 1
ATOM 829 C C . ARG A 1 96 ? -13.003 -3.841 17.140 1.00 81.25 96 ARG A C 1
ATOM 831 O O . ARG A 1 96 ? -13.480 -3.557 18.233 1.00 81.25 96 ARG A O 1
ATOM 838 N N . GLU A 1 97 ? -13.599 -4.674 16.292 1.00 83.06 97 GLU A N 1
ATOM 839 C CA . GLU A 1 97 ? -14.886 -5.323 16.575 1.00 83.06 97 GLU A CA 1
ATOM 840 C C . GLU A 1 97 ? -14.816 -6.174 17.842 1.00 83.06 97 GLU A C 1
ATOM 842 O O . GLU A 1 97 ? -15.670 -6.035 18.714 1.00 83.06 97 GLU A O 1
ATOM 847 N N . LYS A 1 98 ? -13.748 -6.963 18.019 1.00 83.81 98 LYS A N 1
ATOM 848 C CA . LYS A 1 98 ? -13.526 -7.731 19.255 1.00 83.81 98 LYS A CA 1
ATOM 849 C C . LYS A 1 98 ? -13.444 -6.845 20.500 1.00 83.81 98 LYS A C 1
ATOM 851 O O . LYS A 1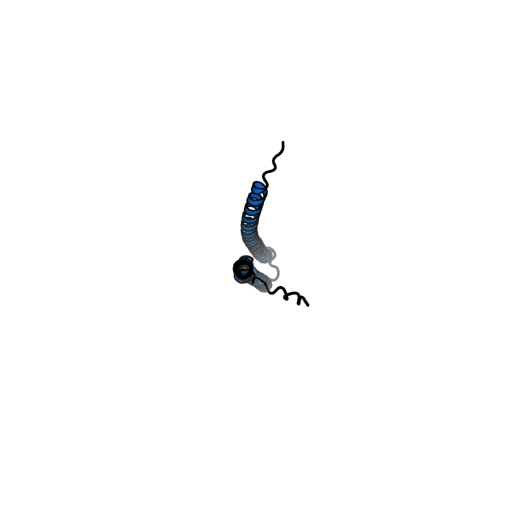 98 ? -13.960 -7.224 21.550 1.00 83.81 98 LYS A O 1
ATOM 856 N N . LEU A 1 99 ? -12.792 -5.685 20.413 1.00 86.12 99 LEU A N 1
ATOM 857 C CA . LEU A 1 99 ? -12.701 -4.744 21.535 1.00 86.12 99 LEU A CA 1
ATOM 858 C C . LEU A 1 99 ? -14.052 -4.088 21.842 1.00 86.12 99 LEU A C 1
ATOM 860 O O . LEU A 1 99 ? -14.440 -4.020 23.007 1.00 86.12 99 LEU A O 1
ATOM 864 N N . VAL A 1 100 ? -14.788 -3.665 20.813 1.00 86.50 100 VAL A N 1
ATOM 865 C CA . VAL A 1 100 ? -16.129 -3.081 20.960 1.00 86.50 100 VAL A CA 1
ATOM 866 C C . VAL A 1 100 ? -17.109 -4.102 21.541 1.00 86.50 100 VAL A C 1
ATOM 868 O O . VAL A 1 100 ? -17.888 -3.755 22.426 1.00 86.50 100 VAL A O 1
ATOM 871 N N . GLN A 1 101 ? -17.044 -5.365 21.110 1.00 86.81 101 GLN A N 1
ATOM 872 C CA . GLN A 1 101 ? -17.854 -6.456 21.660 1.00 86.81 101 GLN A CA 1
ATOM 873 C C . GLN A 1 101 ? -17.639 -6.591 23.175 1.00 86.81 101 GLN A C 1
ATOM 875 O O . GLN A 1 101 ? -18.600 -6.544 23.939 1.00 86.81 101 GLN A O 1
ATOM 880 N N . LYS A 1 102 ? -16.375 -6.637 23.623 1.00 87.44 102 LYS A N 1
ATOM 881 C CA . LYS A 1 102 ? -16.033 -6.707 25.055 1.00 87.44 102 LYS A CA 1
ATOM 882 C C . LYS A 1 102 ? -16.528 -5.497 25.845 1.00 87.44 102 LYS A C 1
ATOM 884 O O . LYS A 1 102 ? -16.915 -5.634 27.002 1.00 87.44 102 LYS A O 1
ATOM 889 N N . GLN A 1 103 ? -16.490 -4.303 25.253 1.00 83.50 103 GLN A N 1
ATOM 890 C CA . GLN A 1 103 ? -17.020 -3.100 25.899 1.00 83.50 103 GLN A CA 1
ATOM 891 C C . GLN A 1 103 ? -18.543 -3.174 26.051 1.00 83.50 103 GLN A C 1
ATOM 893 O O . GLN A 1 103 ? -19.048 -2.891 27.134 1.00 83.50 103 GLN A O 1
ATOM 898 N N . LYS A 1 104 ? -19.264 -3.615 25.013 1.00 84.31 104 LYS A N 1
ATOM 899 C CA . LYS A 1 104 ? -20.720 -3.818 25.071 1.00 84.31 104 LYS A CA 1
ATOM 900 C C . LYS A 1 104 ? -21.116 -4.857 26.119 1.00 84.31 104 LYS A C 1
ATOM 902 O O . LYS A 1 104 ? -22.051 -4.621 26.871 1.00 84.31 104 LYS A O 1
ATOM 907 N N . GLU A 1 105 ? -20.381 -5.965 26.210 1.00 88.69 105 GLU A N 1
ATOM 908 C CA . GLU A 1 105 ? -20.602 -6.991 27.238 1.00 88.69 105 GLU A CA 1
ATOM 909 C C . GLU A 1 105 ? -20.443 -6.421 28.653 1.00 88.69 105 GLU A C 1
ATOM 911 O O . GLU A 1 105 ? -21.292 -6.659 29.506 1.00 88.69 105 GLU A O 1
ATOM 916 N N . ARG A 1 106 ? -19.401 -5.615 28.901 1.00 87.62 106 ARG A N 1
ATOM 917 C CA . ARG A 1 106 ? -19.207 -4.954 30.203 1.00 87.62 106 ARG A CA 1
ATOM 918 C C . ARG A 1 106 ? -20.330 -3.977 30.541 1.00 87.62 106 ARG A C 1
ATOM 920 O O . ARG A 1 106 ? -20.766 -3.951 31.685 1.00 87.62 106 ARG A O 1
ATOM 927 N N . ILE A 1 107 ? -20.789 -3.195 29.564 1.00 88.62 107 ILE A N 1
ATOM 928 C CA . ILE A 1 107 ? -21.910 -2.263 29.753 1.00 88.62 107 ILE A CA 1
ATOM 929 C C . ILE A 1 107 ? -23.180 -3.039 30.117 1.00 88.62 107 ILE A C 1
ATOM 931 O O . ILE A 1 107 ? -23.822 -2.697 31.101 1.00 88.62 107 ILE A O 1
ATOM 935 N N . ALA A 1 108 ? -23.477 -4.135 29.412 1.00 88.69 108 ALA A N 1
ATOM 936 C CA . ALA A 1 108 ? -24.644 -4.969 29.698 1.00 88.69 108 ALA A CA 1
ATOM 937 C C . ALA A 1 108 ? -24.599 -5.616 31.096 1.00 88.69 108 ALA A C 1
ATOM 939 O O . ALA A 1 108 ? -25.639 -5.812 31.721 1.00 88.69 108 ALA A O 1
ATOM 940 N N . VAL A 1 109 ? -23.408 -5.961 31.604 1.00 90.44 109 VAL A N 1
ATOM 941 C CA . VAL A 1 109 ? -23.248 -6.444 32.988 1.00 90.44 109 VAL A CA 1
ATOM 942 C C . VAL A 1 109 ? -23.550 -5.330 33.989 1.00 90.44 109 VAL A C 1
ATOM 944 O O . VAL A 1 109 ? -24.313 -5.553 34.923 1.00 90.44 109 VAL A O 1
ATOM 947 N N . ILE A 1 110 ? -23.007 -4.129 33.771 1.00 87.38 110 ILE A N 1
ATOM 948 C CA . ILE A 1 110 ? -23.252 -2.972 34.644 1.00 87.38 110 ILE A CA 1
ATOM 949 C C . ILE A 1 110 ? -24.741 -2.591 34.648 1.00 87.38 110 ILE A C 1
ATOM 951 O O . ILE A 1 110 ? -25.291 -2.329 35.712 1.00 87.38 110 ILE A O 1
ATOM 955 N N . GLU A 1 111 ? -25.409 -2.599 33.491 1.00 85.75 111 GLU A N 1
ATOM 956 C CA . GLU A 1 111 ? -26.853 -2.335 33.390 1.00 85.75 111 GLU A CA 1
ATOM 957 C C . GLU A 1 111 ? -27.669 -3.330 34.229 1.00 85.75 111 GLU A C 1
ATOM 959 O O . GLU A 1 111 ? -28.505 -2.911 35.028 1.00 85.75 111 GLU A O 1
ATOM 964 N N . LYS A 1 112 ? -27.351 -4.629 34.148 1.00 89.00 112 LYS A N 1
ATOM 965 C CA . LYS A 1 112 ? -27.997 -5.662 34.975 1.00 89.00 112 LYS A CA 1
ATOM 966 C C . LYS A 1 112 ? -27.748 -5.474 36.472 1.00 89.00 112 LYS A C 1
ATOM 968 O O . LYS A 1 112 ? -28.659 -5.679 37.270 1.00 89.00 112 LYS A O 1
ATOM 973 N N . GLU A 1 113 ? -26.533 -5.093 36.871 1.00 86.06 113 GLU A N 1
ATOM 974 C CA . GLU A 1 113 ? -26.216 -4.809 38.279 1.00 86.06 113 GLU A CA 1
ATOM 975 C C . GLU A 1 113 ? -26.994 -3.597 38.817 1.00 86.06 113 GLU A C 1
ATOM 977 O O . GLU A 1 113 ? -27.367 -3.576 39.992 1.00 86.06 113 GLU A O 1
ATOM 982 N N . ILE A 1 114 ? -27.239 -2.588 37.977 1.00 85.62 114 ILE A N 1
ATOM 983 C CA . ILE A 1 114 ? -28.018 -1.397 38.340 1.00 85.62 114 ILE A CA 1
ATOM 984 C C . ILE A 1 114 ? -29.501 -1.752 38.498 1.00 85.62 114 ILE A C 1
ATOM 986 O O . ILE A 1 114 ? -30.091 -1.388 39.516 1.00 85.62 114 ILE A O 1
ATOM 990 N N . GLU A 1 115 ? -30.081 -2.506 37.558 1.00 81.56 115 GLU A N 1
ATOM 991 C CA . GLU A 1 115 ? -31.468 -2.991 37.651 1.00 81.56 115 GLU A CA 1
ATOM 992 C C . GLU A 1 115 ? -31.678 -3.834 38.917 1.00 81.56 115 GLU A C 1
ATOM 994 O O . GLU A 1 115 ? -32.594 -3.571 39.697 1.00 81.56 115 GLU A O 1
ATOM 999 N N . GLN A 1 116 ? -30.759 -4.761 39.207 1.00 83.50 116 GLN A N 1
ATOM 1000 C CA . GLN A 1 116 ? -30.836 -5.610 40.399 1.00 83.50 116 GLN A CA 1
ATOM 1001 C C . GLN A 1 116 ? -30.717 -4.816 41.714 1.00 83.50 116 GLN A C 1
ATOM 1003 O O . GLN A 1 116 ? -31.330 -5.179 42.719 1.00 83.50 116 GLN A O 1
ATOM 1008 N N . LYS A 1 117 ? -29.947 -3.718 41.730 1.00 74.75 117 LYS A N 1
ATOM 100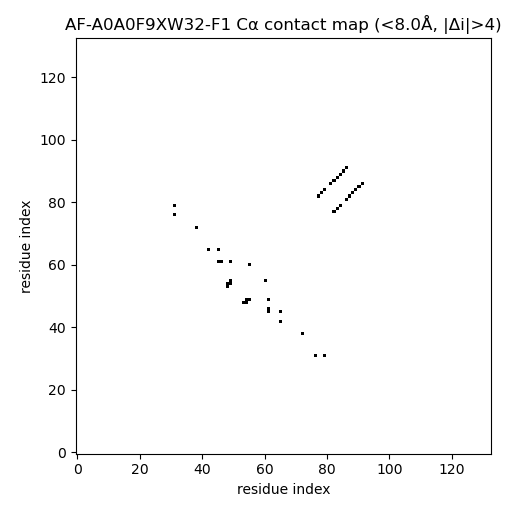9 C CA . LYS A 1 117 ? -29.856 -2.811 42.889 1.00 74.75 117 LYS A CA 1
ATOM 1010 C C . LYS A 1 117 ? -31.076 -1.903 43.039 1.00 74.75 117 LYS A C 1
ATOM 1012 O O . LYS A 1 117 ? -31.377 -1.514 44.163 1.00 74.75 117 LYS A O 1
ATOM 1017 N N . GLN A 1 118 ? -31.764 -1.568 41.947 1.00 69.50 118 GLN A N 1
ATOM 1018 C CA . GLN A 1 118 ? -33.009 -0.793 41.979 1.00 69.50 118 GLN A CA 1
ATOM 1019 C C . GLN A 1 118 ? -34.224 -1.616 42.434 1.00 69.50 118 GLN A C 1
ATOM 1021 O O . GLN A 1 118 ? -35.156 -1.034 42.982 1.00 69.50 118 GLN A O 1
ATOM 1026 N N . GLU A 1 119 ? -34.224 -2.938 42.241 1.00 60.66 119 GLU A N 1
ATOM 1027 C CA . GLU A 1 119 ? -35.329 -3.825 42.646 1.00 60.66 119 GLU A CA 1
ATOM 1028 C C . GLU A 1 119 ? -35.299 -4.260 44.127 1.00 60.66 119 GLU A C 1
ATOM 1030 O O . GLU A 1 119 ? -36.284 -4.802 44.628 1.00 60.66 119 GLU A O 1
ATOM 1035 N N . LEU A 1 120 ? -34.210 -4.014 44.866 1.00 55.44 120 LEU A N 1
ATOM 1036 C CA . LEU A 1 120 ? -34.160 -4.287 46.308 1.00 55.44 120 LEU A CA 1
ATOM 1037 C C . LEU A 1 120 ? -35.026 -3.263 47.070 1.00 55.44 120 LEU A C 1
ATOM 1039 O O . LEU A 1 120 ? -34.728 -2.067 47.009 1.00 55.44 120 LEU A O 1
ATOM 1043 N N . PRO A 1 121 ? -36.069 -3.688 47.815 1.00 52.16 121 PRO A N 1
ATOM 1044 C CA . PRO A 1 121 ? -36.879 -2.764 48.593 1.00 52.16 121 PRO A CA 1
ATOM 1045 C C . PRO A 1 121 ? -36.003 -2.109 49.659 1.00 52.16 121 PRO A C 1
ATOM 1047 O O . PRO A 1 121 ? -35.301 -2.784 50.416 1.00 52.16 121 PRO A O 1
ATOM 1050 N N . THR A 1 122 ? -36.049 -0.780 49.704 1.00 53.50 122 THR A N 1
ATOM 1051 C CA . THR A 1 122 ? -35.442 0.056 50.737 1.00 53.50 122 THR A CA 1
ATOM 1052 C C . THR A 1 122 ? -35.758 -0.541 52.114 1.00 53.50 122 THR A C 1
ATOM 1054 O O . THR A 1 122 ? -36.944 -0.690 52.424 1.00 53.50 122 THR A O 1
ATOM 1057 N N . PRO A 1 123 ? -34.761 -0.903 52.949 1.00 53.78 123 PRO A N 1
ATOM 1058 C CA . PRO A 1 123 ? -35.030 -1.344 54.309 1.00 53.78 123 PRO A CA 1
ATOM 1059 C C . PRO A 1 123 ? -35.798 -0.255 55.058 1.00 53.78 123 PRO A C 1
ATOM 1061 O O . PRO A 1 123 ? -35.293 0.843 55.295 1.00 53.78 123 PRO A O 1
ATOM 1064 N N . ILE A 1 124 ? -37.051 -0.571 55.370 1.00 56.66 124 ILE A N 1
ATOM 1065 C CA . ILE A 1 124 ? -37.936 0.213 56.218 1.00 56.66 124 ILE A CA 1
ATOM 1066 C C . ILE A 1 124 ? -37.288 0.297 57.606 1.00 56.66 124 ILE A C 1
ATOM 1068 O O . ILE A 1 124 ? -37.086 -0.719 58.259 1.00 56.66 124 ILE A O 1
ATOM 1072 N N . GLU A 1 125 ? -36.976 1.536 57.991 1.00 59.84 125 GLU A N 1
ATOM 1073 C CA . GLU A 1 125 ? -37.064 2.103 59.341 1.00 59.84 125 GLU A CA 1
ATOM 1074 C C . GLU A 1 125 ? -36.228 1.470 60.469 1.00 59.84 125 GLU A C 1
ATOM 1076 O O . GLU A 1 125 ? -36.484 0.367 60.935 1.00 59.84 125 GLU A O 1
ATOM 1081 N N . MET A 1 126 ? -35.328 2.272 61.048 1.00 44.22 126 MET A N 1
ATOM 1082 C CA . MET A 1 126 ? -35.175 2.318 62.507 1.00 44.22 126 MET A CA 1
ATOM 1083 C C . MET A 1 126 ? -34.994 3.777 62.944 1.00 44.22 126 MET A C 1
ATOM 1085 O O . MET A 1 126 ? -33.883 4.246 63.185 1.00 44.22 126 MET A O 1
ATOM 1089 N N . GLU A 1 127 ? -36.112 4.500 63.030 1.00 55.91 127 GLU A N 1
ATOM 1090 C CA . GLU A 1 127 ? -36.237 5.704 63.859 1.00 55.91 127 GLU A CA 1
ATOM 1091 C C . GLU A 1 127 ? -35.864 5.349 65.314 1.00 55.91 127 GLU A C 1
ATOM 1093 O O . GLU A 1 127 ? -36.459 4.432 65.898 1.00 55.91 127 GLU A O 1
ATOM 1098 N N . PRO A 1 128 ? -34.897 6.036 65.952 1.00 50.25 128 PRO A N 1
ATOM 1099 C CA . PRO A 1 128 ? -34.619 5.804 67.356 1.00 50.25 128 PRO A CA 1
ATOM 1100 C C . PRO A 1 128 ? -35.763 6.417 68.166 1.00 50.25 128 PRO A C 1
ATOM 1102 O O . PRO A 1 128 ? -35.894 7.636 68.260 1.00 50.25 128 PRO A O 1
ATOM 1105 N N . LYS A 1 129 ? -36.593 5.554 68.767 1.00 54.06 129 LYS A N 1
ATOM 1106 C CA . LYS A 1 129 ? -37.627 5.919 69.747 1.00 54.06 129 LYS A CA 1
ATOM 1107 C C . LYS A 1 129 ? -37.117 7.033 70.670 1.00 54.06 129 LYS A C 1
ATOM 1109 O O . LYS A 1 129 ? -36.272 6.790 71.536 1.00 54.06 129 LYS A O 1
ATOM 1114 N N . LYS A 1 130 ? -37.689 8.234 70.522 1.00 56.03 130 LYS A N 1
ATOM 1115 C CA . LYS A 1 130 ? -37.677 9.284 71.547 1.00 56.03 130 LYS A CA 1
ATOM 1116 C C . LYS A 1 130 ? -38.049 8.641 72.884 1.00 56.03 130 LYS A C 1
ATOM 1118 O O . LYS A 1 130 ? -39.183 8.194 73.062 1.00 56.03 130 LYS A O 1
ATOM 1123 N N . LYS A 1 131 ? -37.099 8.590 73.818 1.00 47.69 131 LYS A N 1
ATOM 1124 C CA . LYS A 1 131 ? -37.404 8.321 75.223 1.00 47.69 131 LYS A CA 1
ATOM 1125 C C . LYS A 1 131 ? -38.125 9.548 75.778 1.00 47.69 131 LYS A C 1
ATOM 1127 O O . LYS A 1 131 ? -37.533 10.610 75.933 1.00 47.69 131 LYS A O 1
ATOM 1132 N N . LEU A 1 132 ? -39.430 9.387 75.962 1.00 56.59 132 LEU A N 1
ATOM 1133 C CA . LEU A 1 132 ? -40.267 10.204 76.829 1.00 56.59 132 LEU A CA 1
ATOM 1134 C C . LEU A 1 132 ? -40.004 9.789 78.284 1.00 56.59 132 LEU A C 1
ATOM 1136 O O . LEU A 1 132 ? -40.049 8.591 78.565 1.00 56.59 132 LEU A O 1
ATOM 1140 N N . LEU A 1 133 ? -39.839 10.811 79.137 1.00 41.12 133 LEU A N 1
ATOM 1141 C CA . LEU A 1 133 ? -39.728 10.817 80.608 1.00 41.12 133 LEU A CA 1
ATOM 1142 C C . LEU A 1 133 ? -38.376 10.401 81.205 1.00 41.12 133 LEU A C 1
ATOM 1144 O O . LEU A 1 133 ? -37.927 9.254 80.995 1.00 41.12 133 LEU A O 1
#

Solvent-acces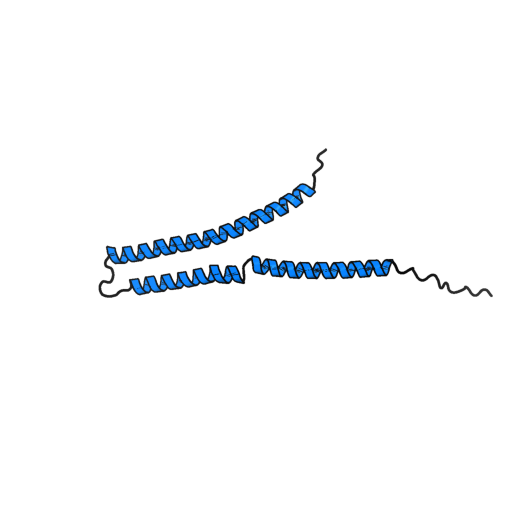sible surface area (backbone atoms only — not comparable to full-atom values): 7812 Å² total; per-residue (Å²): 137,88,82,78,67,70,62,60,60,54,55,50,50,54,52,49,51,54,50,52,51,54,50,49,58,50,52,55,55,50,53,54,52,52,53,52,51,53,50,52,53,50,52,53,50,54,52,47,48,43,71,74,66,56,66,50,86,92,46,74,58,63,56,57,52,51,50,53,52,50,50,55,49,51,54,49,51,49,45,62,56,46,48,48,67,68,70,17,74,65,47,53,47,56,53,50,51,54,51,52,50,55,50,52,53,52,50,55,50,51,51,51,54,50,53,60,60,68,69,54,78,77,84,79,78,83,79,78,77,79,82,78,133

Mean predicted aligned error: 15.1 Å

Foldseek 3Di:
DDPPDPVVVVVVVVVVVVVVVVVVVVVLVVVLVVVVVVLVVVLVVLVCCCVVVVPCVPDPVSVVVNVVSVVVNVVVCCCSPPCCVPVNPVVVVVVVVVVVVVVVVVVVVVVVVVVVVVPDPDPDDDDPDDDDD

InterPro domains:
  IPR025698 2TM domain [PF13239] (20-100)

Sequence (133 aa):
MFSKNKNTSKLDLEQHELLENAQKRVRQKKRLYTHFVVFLVGSVFLVLINKILKYGQEYNWFIWAITFWAFLFVLHIFNVFITNKFMGQDWERSQREKLVQKQKERIAVIEKEIEQKQELPTPIEMEPKKKLL